Protein AF-A0A1G8XQZ5-F1 (afdb_monomer_lite)

pLDDT: mean 79.39, std 18.77, range [39.16, 97.5]

Radius of gyration: 15.89 Å; chains: 1; bounding box: 30×42×37 Å

Organism: NCBI:txid1075417

Foldseek 3Di:
DCVVVVQDFADQPVCCVDPVVVVPPPVPDDDPDDPGPLPDDVVNRVLLSCLCCLVPNADVVDGPDPSSVLSPVLNVCCVPQVPGSSQDDSPDDQCPRVVHD

Structure (mmCIF, N/CA/C/O backbone):
data_AF-A0A1G8XQZ5-F1
#
_entry.id   AF-A0A1G8XQZ5-F1
#
loop_
_atom_site.group_PDB
_atom_site.id
_atom_site.type_symbol
_atom_site.label_atom_id
_atom_site.label_alt_id
_atom_site.label_comp_id
_atom_site.label_asym_id
_atom_site.label_entity_id
_atom_site.label_seq_id
_atom_site.pdbx_PDB_ins_code
_atom_site.Cartn_x
_atom_site.Cartn_y
_atom_site.Cartn_z
_atom_site.occupancy
_atom_site.B_iso_or_equiv
_atom_site.auth_seq_id
_atom_site.auth_comp_id
_atom_site.auth_asym_id
_atom_site.auth_atom_id
_atom_site.pdbx_PDB_model_num
ATOM 1 N N . MET A 1 1 ? -11.313 9.808 -17.913 1.00 51.44 1 MET A N 1
ATOM 2 C CA . MET A 1 1 ? -10.185 9.066 -18.526 1.00 51.44 1 MET A CA 1
ATOM 3 C C . MET A 1 1 ? -9.719 7.891 -17.666 1.00 51.44 1 MET A C 1
ATOM 5 O O . MET A 1 1 ? -9.745 6.778 -18.165 1.00 51.44 1 MET A O 1
ATOM 9 N N . ALA A 1 2 ? -9.393 8.083 -16.382 1.00 56.69 2 ALA A N 1
ATOM 10 C CA . ALA A 1 2 ? -8.800 7.037 -15.533 1.00 56.69 2 ALA A CA 1
ATOM 11 C C . ALA A 1 2 ? -9.643 5.750 -15.347 1.00 56.69 2 ALA A C 1
ATOM 13 O O . ALA A 1 2 ? -9.122 4.646 -15.485 1.00 56.69 2 ALA A O 1
ATOM 14 N N . ARG A 1 3 ? -10.970 5.870 -15.164 1.00 57.53 3 ARG A N 1
ATOM 15 C CA . ARG A 1 3 ? -11.891 4.709 -15.119 1.00 57.53 3 ARG A CA 1
ATOM 16 C C . ARG A 1 3 ? -11.851 3.840 -16.382 1.00 57.53 3 ARG A C 1
ATOM 18 O O . ARG A 1 3 ? -12.085 2.643 -16.306 1.00 57.53 3 ARG A O 1
ATOM 25 N N . ARG A 1 4 ? -11.527 4.434 -17.535 1.00 64.44 4 ARG A N 1
ATOM 26 C CA . ARG A 1 4 ? -11.466 3.742 -18.830 1.00 64.44 4 ARG A CA 1
ATOM 27 C C . ARG A 1 4 ? -10.218 2.851 -18.957 1.00 64.44 4 ARG A C 1
ATOM 29 O O . ARG A 1 4 ? -10.214 1.954 -19.783 1.00 64.44 4 ARG A O 1
ATOM 36 N N . MET A 1 5 ? -9.198 3.072 -18.121 1.00 74.31 5 MET A N 1
ATOM 37 C CA . MET A 1 5 ? -7.965 2.269 -18.064 1.00 74.31 5 MET A CA 1
ATOM 38 C C . MET A 1 5 ? -7.983 1.221 -16.931 1.00 74.31 5 MET A C 1
ATOM 40 O O . MET A 1 5 ? -7.000 0.513 -16.709 1.00 74.31 5 MET A O 1
ATOM 44 N N . GLY A 1 6 ? -9.085 1.130 -16.174 1.00 83.44 6 GLY A N 1
ATOM 45 C CA . GLY A 1 6 ? -9.214 0.214 -15.037 1.00 83.44 6 GLY A CA 1
ATOM 46 C C . GLY A 1 6 ? -8.277 0.538 -13.868 1.00 83.44 6 GLY A C 1
ATOM 47 O O . GLY A 1 6 ? -7.821 -0.381 -13.193 1.00 83.44 6 GLY A O 1
ATOM 48 N N . TRP A 1 7 ? -7.925 1.811 -13.674 1.00 86.88 7 TRP A N 1
ATOM 49 C CA . TRP A 1 7 ? -7.113 2.250 -12.536 1.00 86.88 7 TRP A CA 1
ATOM 50 C C . TRP A 1 7 ? -7.992 2.423 -11.293 1.00 86.88 7 TRP A C 1
ATOM 52 O O . TRP A 1 7 ? -9.067 3.027 -11.374 1.00 86.88 7 TRP A O 1
ATOM 62 N N . LYS A 1 8 ? -7.524 1.907 -10.155 1.00 90.50 8 LYS A N 1
ATOM 63 C CA . LYS A 1 8 ? -8.134 2.073 -8.832 1.00 90.50 8 LYS A CA 1
ATOM 64 C C . LYS A 1 8 ? -7.624 3.372 -8.190 1.00 90.50 8 LYS A C 1
ATOM 66 O O . LYS A 1 8 ? -6.456 3.722 -8.342 1.00 90.50 8 LYS A O 1
ATOM 71 N N . PHE A 1 9 ? -8.496 4.087 -7.487 1.00 87.44 9 PHE A N 1
ATOM 72 C CA . PHE A 1 9 ? -8.162 5.309 -6.746 1.00 87.44 9 PHE A CA 1
ATOM 73 C C . PHE A 1 9 ? -8.659 5.168 -5.310 1.00 87.44 9 PHE A C 1
ATOM 75 O O . PHE A 1 9 ? -9.708 4.543 -5.122 1.00 87.44 9 PHE A O 1
ATOM 82 N N . PRO A 1 10 ? -7.944 5.739 -4.324 1.00 84.31 10 PRO A N 1
ATOM 83 C CA . PRO A 1 10 ? -8.436 5.753 -2.956 1.00 84.31 10 PRO A CA 1
ATOM 84 C C . PRO A 1 10 ? -9.751 6.548 -2.883 1.00 84.31 10 PRO A C 1
ATOM 86 O O . PRO A 1 10 ? -9.952 7.487 -3.669 1.00 84.31 10 PRO A O 1
ATOM 89 N N . PRO A 1 11 ? -10.680 6.158 -1.997 1.00 74.69 11 PRO A N 1
ATOM 90 C CA . PRO A 1 11 ? -11.925 6.883 -1.813 1.00 74.69 11 PRO A CA 1
ATOM 91 C C . PRO A 1 11 ? -11.636 8.262 -1.215 1.00 74.69 11 PRO A C 1
ATOM 93 O O . PRO A 1 11 ? -11.238 8.370 -0.069 1.00 74.69 11 PRO A O 1
ATOM 96 N N . LEU A 1 12 ? -11.882 9.335 -1.968 1.00 69.50 12 LEU A N 1
ATOM 97 C CA . LEU A 1 12 ? -11.729 10.684 -1.419 1.00 69.50 12 LEU A CA 1
ATOM 98 C C . LEU A 1 12 ? -12.791 10.927 -0.330 1.00 69.50 12 LEU A C 1
ATOM 100 O O . LEU A 1 12 ? -13.989 10.784 -0.626 1.00 69.50 12 LEU A O 1
ATOM 104 N N . PRO A 1 13 ? -12.406 11.328 0.896 1.00 65.06 13 PRO A N 1
ATOM 105 C CA . PRO A 1 13 ? -13.367 11.638 1.942 1.00 65.06 13 PRO A CA 1
ATOM 106 C C . PRO A 1 13 ? -14.324 12.733 1.468 1.00 65.06 13 PRO A C 1
ATOM 108 O O . PRO A 1 13 ? -13.917 13.824 1.075 1.00 65.06 13 PRO A O 1
ATOM 111 N N . LYS A 1 14 ? -15.638 12.483 1.520 1.00 60.09 14 LYS A N 1
ATOM 112 C CA . LYS A 1 14 ? -16.639 13.492 1.111 1.00 60.09 14 LYS A CA 1
ATOM 113 C C . LYS A 1 14 ? -16.536 14.779 1.935 1.00 60.09 14 LYS A C 1
ATOM 115 O O . LYS A 1 14 ? -16.875 15.850 1.440 1.00 60.09 14 LYS A O 1
ATOM 120 N N . ALA A 1 15 ? -16.060 14.663 3.176 1.00 60.94 15 ALA A N 1
ATOM 121 C CA . ALA A 1 15 ? -15.779 15.792 4.054 1.00 60.94 15 ALA A CA 1
ATOM 122 C C . ALA A 1 15 ? -14.698 16.724 3.473 1.00 60.94 15 ALA A C 1
ATOM 124 O O . ALA A 1 15 ? -14.861 17.944 3.547 1.00 60.94 15 ALA A O 1
ATOM 125 N N . ASP A 1 16 ? -13.672 16.175 2.815 1.00 57.97 16 ASP A N 1
ATOM 126 C CA . ASP A 1 16 ? -12.592 16.940 2.172 1.00 57.97 16 ASP A CA 1
ATOM 127 C C . ASP A 1 16 ? -13.060 17.687 0.921 1.00 57.97 16 ASP A C 1
ATOM 129 O O . ASP A 1 16 ? -12.470 18.692 0.528 1.00 57.97 16 ASP A O 1
ATOM 133 N N . LEU A 1 17 ? -14.147 17.216 0.307 1.00 61.00 17 LEU A N 1
ATOM 134 C CA . LEU A 1 17 ? -14.750 17.804 -0.889 1.00 61.00 17 LEU A CA 1
ATOM 135 C C . LEU A 1 17 ? -15.866 18.811 -0.566 1.00 61.00 17 LEU A C 1
ATOM 137 O O . LEU A 1 17 ? -16.496 19.337 -1.482 1.00 61.00 17 LEU A O 1
ATOM 141 N N . SER A 1 18 ? -16.147 19.066 0.715 1.00 61.78 18 SER A N 1
ATOM 142 C CA . SER A 1 18 ? -17.207 19.988 1.126 1.00 61.78 18 SER A CA 1
ATOM 143 C C . SER A 1 18 ? -16.733 21.447 1.148 1.00 61.78 18 SER A C 1
ATOM 145 O O . SER A 1 18 ? -15.650 21.759 1.648 1.00 61.78 18 SER A O 1
ATOM 147 N N . ASP A 1 19 ? -17.584 22.370 0.683 1.00 57.06 19 ASP A N 1
ATOM 148 C CA . ASP A 1 19 ? -17.313 23.820 0.695 1.00 57.06 19 ASP A CA 1
ATOM 149 C C . ASP A 1 19 ? -16.980 24.360 2.097 1.00 57.06 19 ASP A C 1
ATOM 151 O O . ASP A 1 19 ? -16.233 25.329 2.239 1.00 57.06 19 ASP A O 1
ATOM 155 N N . ALA A 1 20 ? -17.515 23.725 3.142 1.00 56.91 20 ALA A N 1
ATOM 156 C CA . ALA A 1 20 ? -17.236 24.064 4.53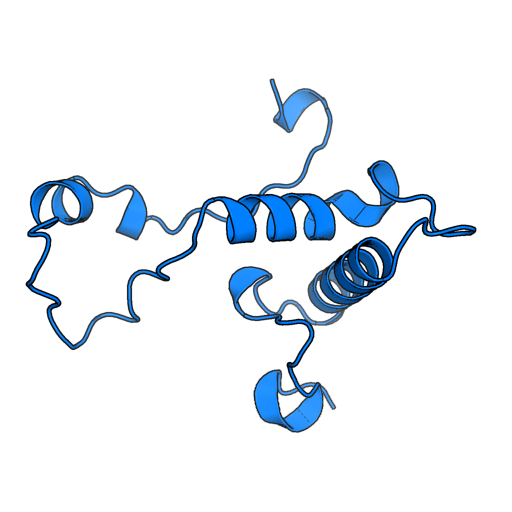4 1.00 56.91 20 ALA A CA 1
ATOM 157 C C . ALA A 1 20 ? -15.782 23.750 4.935 1.00 56.91 20 ALA A C 1
ATOM 159 O O . ALA A 1 20 ? -15.167 24.532 5.659 1.00 56.91 20 ALA A O 1
ATOM 160 N N . SER A 1 21 ? -15.212 22.652 4.428 1.00 54.38 21 SER A N 1
ATOM 161 C CA . SER A 1 21 ? -13.818 22.261 4.679 1.00 54.38 21 SER A CA 1
ATOM 162 C C . SER A 1 21 ? -12.826 23.160 3.926 1.00 54.38 21 SER A C 1
ATOM 164 O O . SER A 1 21 ? -11.767 23.510 4.444 1.00 54.38 21 SER A O 1
ATOM 166 N N . LEU A 1 22 ? -13.196 23.630 2.728 1.00 54.97 22 LEU A N 1
ATOM 167 C CA . LEU A 1 22 ? -12.375 24.546 1.926 1.00 54.97 22 LEU A CA 1
ATOM 168 C C . LEU A 1 22 ? -12.341 25.976 2.490 1.00 54.97 22 LEU A C 1
ATOM 170 O O . LEU A 1 22 ? -11.298 26.627 2.438 1.00 54.97 22 LEU A O 1
ATOM 174 N N . LYS A 1 23 ? -13.457 26.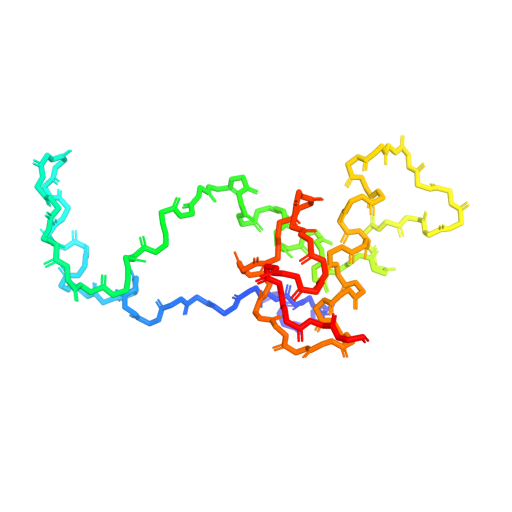457 3.054 1.00 55.38 23 LYS A N 1
ATOM 175 C CA . LYS A 1 23 ? -13.579 27.816 3.616 1.00 55.38 23 LYS A CA 1
ATOM 176 C C . LYS A 1 23 ? -12.985 27.961 5.022 1.00 55.38 23 LYS A C 1
ATOM 178 O O . LYS A 1 23 ? -12.525 29.044 5.361 1.00 55.38 23 LYS A O 1
ATOM 183 N N . ASN A 1 24 ? -12.931 26.881 5.806 1.00 52.81 24 ASN A N 1
ATOM 184 C CA . ASN A 1 24 ? -12.346 26.869 7.154 1.00 52.81 24 ASN A CA 1
ATOM 185 C C . ASN A 1 24 ? -10.841 26.559 7.186 1.00 52.81 24 ASN A C 1
ATOM 187 O O . ASN A 1 24 ? -10.295 26.288 8.255 1.00 52.81 24 ASN A O 1
ATOM 191 N N . ARG A 1 25 ? -10.138 26.643 6.047 1.00 52.97 25 ARG A N 1
ATOM 192 C CA . ARG A 1 25 ? -8.668 26.602 5.992 1.00 52.97 25 ARG A CA 1
ATOM 193 C C . ARG A 1 25 ? -8.066 27.892 6.556 1.00 52.97 25 ARG A C 1
ATOM 195 O O . ARG A 1 25 ? -7.399 28.644 5.854 1.00 52.97 25 ARG A O 1
ATOM 202 N N . SER A 1 26 ? -8.301 28.161 7.834 1.00 47.94 26 SER A N 1
ATOM 203 C CA . SER A 1 26 ? -7.446 29.075 8.573 1.00 47.94 26 SER A CA 1
ATOM 204 C C . SER A 1 26 ? -6.125 28.335 8.805 1.00 47.94 26 SER A C 1
ATOM 206 O O . SER A 1 26 ? -6.164 27.233 9.356 1.00 47.94 26 SER A O 1
ATOM 208 N N . PRO A 1 27 ? -4.959 28.867 8.399 1.00 53.84 27 PRO A N 1
ATOM 209 C CA . PRO A 1 27 ? -3.685 28.145 8.491 1.00 53.84 27 PRO A CA 1
ATOM 210 C C . PRO A 1 27 ? -3.265 27.765 9.926 1.00 53.84 27 PRO A C 1
ATOM 212 O O . PRO A 1 27 ? -2.271 27.067 10.097 1.00 53.84 27 PRO A O 1
ATOM 215 N N . PHE A 1 28 ? -4.012 28.196 10.953 1.00 47.38 28 PHE A N 1
ATOM 216 C CA . PHE A 1 28 ? -3.636 28.080 12.364 1.00 47.38 28 PHE A CA 1
ATOM 217 C C . PHE A 1 28 ? -4.789 27.719 13.323 1.00 47.38 28 PHE A C 1
ATOM 219 O O . PHE A 1 28 ? -4.672 27.969 14.524 1.00 47.38 28 PHE A O 1
ATOM 226 N N . HIS A 1 29 ? -5.917 27.168 12.853 1.00 42.56 29 HIS A N 1
ATOM 227 C CA . HIS A 1 29 ? -6.997 26.758 13.765 1.00 42.56 29 HIS A CA 1
ATOM 228 C C . HIS A 1 29 ? -7.614 25.407 13.400 1.00 42.56 29 HIS A C 1
ATOM 230 O O . HIS A 1 29 ? -8.362 25.289 12.431 1.00 42.56 29 HIS A O 1
ATOM 236 N N . HIS A 1 30 ? -7.325 24.400 14.227 1.00 46.97 30 HIS A N 1
ATOM 237 C CA . HIS A 1 30 ? -7.870 23.049 14.111 1.00 46.97 30 HIS A CA 1
ATOM 238 C C . HIS A 1 30 ? -8.977 22.844 15.146 1.00 46.97 30 HIS A C 1
ATOM 240 O O . HIS A 1 30 ? -8.680 22.787 16.342 1.00 46.97 30 HIS A O 1
ATOM 246 N N . PRO A 1 31 ? -10.249 22.702 14.736 1.00 40.69 31 PRO A N 1
ATOM 247 C CA . PRO A 1 31 ? -11.290 22.277 15.655 1.00 40.69 31 PRO A CA 1
ATOM 248 C C . PRO A 1 31 ? -11.062 20.807 16.030 1.00 40.69 31 PRO A C 1
ATOM 250 O O . PRO A 1 31 ? -11.094 19.911 15.186 1.00 40.69 31 PRO A O 1
ATOM 253 N N . GLN A 1 32 ? -10.817 20.568 17.317 1.00 41.69 32 GLN A N 1
ATOM 254 C CA . GLN A 1 32 ? -10.756 19.229 17.893 1.00 41.69 32 GLN A CA 1
ATOM 255 C C . GLN A 1 32 ? -12.154 18.595 17.874 1.00 41.69 32 GLN A C 1
ATOM 257 O O . GLN A 1 32 ? -13.081 19.153 18.457 1.00 41.69 32 GLN A O 1
ATOM 262 N N . GLY A 1 33 ? -12.307 17.432 17.228 1.00 39.53 33 GLY A N 1
ATOM 263 C CA . GLY A 1 33 ? -13.476 16.567 17.455 1.00 39.53 33 GLY A CA 1
ATOM 264 C C . GLY A 1 33 ? -14.198 15.980 16.239 1.00 39.53 33 GLY A C 1
ATOM 265 O O . GLY A 1 33 ? -15.109 15.182 16.431 1.00 39.53 33 GLY A O 1
ATOM 266 N N . SER A 1 34 ? -13.809 16.284 14.999 1.00 39.16 34 SER A N 1
ATOM 267 C CA . SER A 1 34 ? -14.158 15.399 13.871 1.00 39.16 34 SER A CA 1
ATOM 268 C C . SER A 1 34 ? -13.026 14.389 13.706 1.00 39.16 34 SER A C 1
ATOM 270 O O . SER A 1 34 ? -11.881 14.764 13.954 1.00 39.16 34 SER A O 1
ATOM 272 N N . LYS A 1 35 ? -13.313 13.122 13.347 1.00 44.62 35 LYS A N 1
ATOM 273 C CA . LYS A 1 35 ? -12.297 12.181 12.830 1.00 44.62 35 LYS A CA 1
ATOM 274 C C . LYS A 1 35 ? -11.422 12.991 11.885 1.00 44.62 35 LYS A C 1
ATOM 276 O O . LYS A 1 35 ? -11.940 13.442 10.865 1.00 44.62 35 LYS A O 1
ATOM 281 N N . ALA A 1 36 ? -10.210 13.311 12.341 1.00 44.19 36 ALA A N 1
ATOM 282 C CA . ALA A 1 36 ? -9.427 14.398 11.784 1.00 44.19 36 ALA A CA 1
ATOM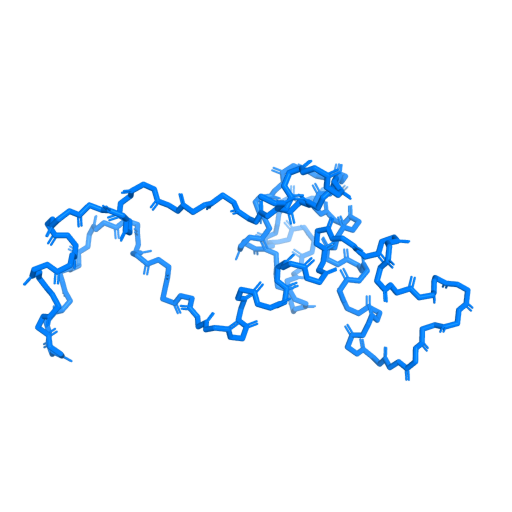 283 C C . ALA A 1 36 ? -9.415 14.222 10.274 1.00 44.19 36 ALA A C 1
ATOM 285 O O . ALA A 1 36 ? -9.110 13.118 9.827 1.00 44.19 36 ALA A O 1
ATOM 286 N N . LEU A 1 37 ? -9.807 15.269 9.534 1.00 50.44 37 LEU A N 1
ATOM 287 C CA . LEU A 1 37 ? -9.519 15.403 8.107 1.00 50.44 37 LEU A CA 1
ATOM 288 C C . LEU A 1 37 ? -8.139 14.790 7.919 1.00 50.44 37 LEU A C 1
ATOM 290 O O . LEU A 1 37 ? -7.180 15.324 8.491 1.00 50.44 37 LEU A O 1
ATOM 294 N N . LEU A 1 38 ? -8.061 13.599 7.321 1.00 54.12 38 LEU A N 1
ATOM 295 C CA . LEU A 1 38 ? -6.796 12.895 7.265 1.00 54.12 38 LEU A CA 1
ATOM 296 C C . LEU A 1 38 ? -5.899 13.837 6.477 1.00 54.12 38 LEU A C 1
ATOM 298 O O . LEU A 1 38 ? -6.192 14.161 5.328 1.00 54.12 38 LEU A O 1
ATOM 302 N N . GLN A 1 39 ? -4.891 14.405 7.144 1.00 66.31 39 GLN A N 1
ATOM 303 C CA . GLN A 1 39 ? -4.003 15.402 6.551 1.00 66.31 39 GLN A CA 1
ATOM 304 C C . GLN A 1 39 ? -3.042 14.678 5.613 1.00 66.31 39 GLN A C 1
ATOM 306 O O . GLN A 1 39 ? -1.834 14.643 5.830 1.00 66.31 39 GLN A O 1
ATOM 311 N N . HIS A 1 40 ? -3.604 14.024 4.605 1.00 74.19 40 HIS A N 1
ATOM 312 C CA . HIS A 1 40 ? -2.877 13.316 3.589 1.00 74.19 40 HIS A CA 1
ATOM 313 C C . HIS A 1 40 ? -2.190 14.328 2.691 1.00 74.19 40 HIS A C 1
ATOM 315 O O . HIS A 1 40 ? -2.752 15.329 2.240 1.00 74.19 40 HIS A O 1
ATOM 321 N N . THR A 1 41 ? -0.927 14.049 2.448 1.00 83.56 41 THR A N 1
ATOM 322 C CA . THR A 1 41 ? -0.089 14.777 1.520 1.00 83.56 41 THR A CA 1
ATOM 323 C C . THR A 1 41 ? -0.293 14.240 0.104 1.00 83.56 41 THR A C 1
ATOM 325 O O . THR A 1 41 ? -0.837 13.156 -0.119 1.00 83.56 41 THR A O 1
ATOM 328 N N . LEU A 1 42 ? 0.213 14.972 -0.889 1.00 84.69 42 LEU A N 1
ATOM 329 C CA . LEU A 1 42 ? 0.308 14.443 -2.251 1.00 84.69 42 LEU A CA 1
ATOM 330 C C . LEU A 1 42 ? 1.140 13.149 -2.302 1.00 84.69 42 LEU A C 1
ATOM 332 O O . LEU A 1 42 ? 0.856 12.274 -3.116 1.00 84.69 42 LEU A O 1
ATOM 336 N N . ALA A 1 43 ? 2.142 13.016 -1.427 1.00 89.00 43 ALA A N 1
ATOM 337 C CA . ALA A 1 43 ? 2.941 11.800 -1.332 1.00 89.00 43 ALA A CA 1
ATOM 338 C C . ALA A 1 43 ? 2.079 10.606 -0.898 1.00 89.00 43 ALA A C 1
ATOM 340 O O . ALA A 1 43 ? 2.139 9.562 -1.541 1.00 89.00 43 ALA A O 1
ATOM 341 N N . ASP A 1 44 ? 1.203 10.785 0.094 1.00 89.44 44 ASP A N 1
ATOM 342 C CA . ASP A 1 44 ? 0.266 9.741 0.526 1.00 89.44 44 ASP A CA 1
ATOM 343 C C . ASP A 1 44 ? -0.652 9.308 -0.620 1.00 89.44 44 ASP A C 1
ATOM 345 O O . ASP A 1 44 ? -0.789 8.117 -0.892 1.00 89.44 44 ASP A O 1
ATOM 349 N N . LEU A 1 45 ? -1.192 10.264 -1.385 1.00 89.62 45 LEU A N 1
ATOM 350 C CA . LEU A 1 45 ? -2.007 9.953 -2.561 1.00 89.62 45 LEU A CA 1
ATOM 351 C C . LEU A 1 45 ? -1.233 9.122 -3.600 1.00 89.62 45 LEU A C 1
ATOM 353 O O . LEU A 1 45 ? -1.766 8.144 -4.128 1.00 89.62 45 LEU A O 1
ATOM 357 N N . ILE A 1 46 ? 0.024 9.477 -3.883 1.00 92.50 46 ILE A N 1
ATOM 358 C CA . ILE A 1 46 ? 0.896 8.703 -4.783 1.00 92.50 46 ILE A CA 1
ATOM 359 C C . ILE A 1 46 ? 1.103 7.288 -4.231 1.00 92.50 46 ILE A C 1
ATOM 361 O O . ILE A 1 46 ? 1.019 6.311 -4.978 1.00 92.50 46 ILE A O 1
ATOM 365 N N . HIS A 1 47 ? 1.338 7.163 -2.927 1.00 94.50 47 HIS A N 1
ATOM 366 C CA . HIS A 1 47 ? 1.534 5.884 -2.256 1.00 94.50 47 HIS A CA 1
ATOM 367 C C . HIS A 1 47 ? 0.288 4.996 -2.321 1.00 94.50 47 HIS A C 1
ATOM 369 O O . HIS A 1 47 ? 0.421 3.799 -2.586 1.00 94.50 47 HIS A O 1
ATOM 375 N N . PHE A 1 48 ? -0.906 5.564 -2.139 1.00 94.25 48 PHE A N 1
ATOM 376 C CA . PHE A 1 48 ? -2.175 4.845 -2.244 1.00 94.25 48 PHE A CA 1
ATOM 377 C C . PHE A 1 48 ? -2.465 4.418 -3.677 1.00 94.25 48 PHE A C 1
ATOM 379 O O . PHE A 1 48 ? -2.819 3.267 -3.905 1.00 94.25 48 PHE A O 1
ATOM 386 N N . ILE A 1 49 ? -2.265 5.295 -4.665 1.00 94.12 49 ILE A N 1
ATOM 387 C CA . ILE A 1 49 ? -2.439 4.932 -6.080 1.00 94.12 49 ILE A CA 1
ATOM 388 C C . ILE A 1 49 ? -1.464 3.815 -6.466 1.00 94.12 49 ILE A C 1
ATOM 390 O O . ILE A 1 49 ? -1.872 2.854 -7.119 1.00 94.12 49 ILE A O 1
ATOM 394 N N . GLY A 1 50 ? -0.204 3.913 -6.035 1.00 95.38 50 GLY A N 1
ATOM 395 C CA . GLY A 1 50 ? 0.802 2.876 -6.252 1.00 95.38 50 GLY A CA 1
ATOM 396 C C . GLY A 1 50 ? 0.387 1.535 -5.650 1.00 95.38 50 GLY A C 1
ATOM 397 O O . GLY A 1 50 ? 0.417 0.521 -6.341 1.00 95.38 50 GLY A O 1
ATOM 398 N N . ALA A 1 51 ? -0.064 1.539 -4.394 1.00 96.62 51 ALA A N 1
ATOM 399 C CA . ALA A 1 51 ? -0.507 0.333 -3.703 1.00 96.62 51 ALA A CA 1
ATOM 400 C C . ALA A 1 51 ? -1.789 -0.260 -4.303 1.00 96.62 51 ALA A C 1
ATOM 402 O O . ALA A 1 51 ? -1.857 -1.458 -4.508 1.00 96.62 51 ALA A O 1
ATOM 403 N N . LEU A 1 52 ? -2.791 0.545 -4.659 1.00 96.06 52 LEU A N 1
ATOM 404 C CA . LEU A 1 52 ? -4.050 0.047 -5.233 1.00 96.06 52 LEU A CA 1
ATOM 405 C C . LEU A 1 52 ? -3.894 -0.529 -6.648 1.00 96.06 52 LEU A C 1
ATOM 407 O O . LEU A 1 52 ? -4.768 -1.254 -7.120 1.00 96.06 52 LEU A O 1
ATOM 411 N N . ASN A 1 53 ? -2.812 -0.187 -7.347 1.00 96.06 53 ASN A N 1
ATOM 412 C CA . ASN A 1 53 ? -2.555 -0.615 -8.723 1.00 96.06 53 ASN A CA 1
ATOM 413 C C . ASN A 1 53 ? -1.243 -1.401 -8.848 1.00 96.06 53 ASN A C 1
ATOM 415 O O . ASN A 1 53 ? -0.671 -1.453 -9.939 1.00 96.06 53 ASN A O 1
ATOM 419 N N . TYR A 1 54 ? -0.765 -2.003 -7.753 1.00 95.94 54 TYR A N 1
ATOM 420 C CA . TYR A 1 54 ? 0.552 -2.639 -7.689 1.00 95.94 54 TYR A CA 1
ATOM 421 C C . TYR A 1 54 ? 0.759 -3.692 -8.787 1.00 95.94 54 TYR A C 1
ATOM 423 O O . TYR A 1 54 ? 1.800 -3.685 -9.431 1.00 95.94 54 TYR A O 1
ATOM 431 N N . GLU A 1 55 ? -0.255 -4.506 -9.096 1.00 94.81 55 GLU A N 1
ATOM 432 C CA . GLU A 1 55 ? -0.191 -5.533 -10.151 1.00 94.81 55 GLU A CA 1
ATOM 433 C C . GLU A 1 55 ? 0.091 -4.970 -11.555 1.00 94.81 55 GLU A C 1
ATOM 435 O O . GLU A 1 55 ? 0.590 -5.681 -12.424 1.00 94.81 55 GLU A O 1
ATOM 440 N N . LYS A 1 56 ? -0.248 -3.697 -11.800 1.00 94.31 56 LYS A N 1
ATOM 441 C CA . LYS A 1 56 ? -0.059 -3.026 -13.097 1.00 94.31 56 LYS A CA 1
ATOM 442 C C . LYS A 1 56 ? 1.189 -2.154 -13.143 1.00 94.31 56 LYS A C 1
ATOM 444 O O . LYS A 1 56 ? 1.702 -1.896 -14.227 1.00 94.31 56 LYS A O 1
ATOM 449 N N . LEU A 1 57 ? 1.612 -1.632 -11.993 1.00 94.44 57 LEU A N 1
ATOM 450 C CA . LEU A 1 57 ? 2.685 -0.642 -11.893 1.00 94.44 57 LEU A CA 1
ATOM 451 C C . LEU A 1 57 ? 4.023 -1.248 -11.476 1.00 94.44 57 LEU A C 1
ATOM 453 O O . LEU A 1 57 ? 5.057 -0.645 -11.747 1.00 94.44 57 LEU A O 1
ATOM 457 N N . ILE A 1 58 ? 4.007 -2.405 -10.815 1.00 95.19 58 ILE A N 1
ATOM 458 C CA . ILE A 1 58 ? 5.185 -3.010 -10.199 1.00 95.19 58 ILE A CA 1
ATOM 459 C C . ILE A 1 58 ? 5.399 -4.405 -10.781 1.00 95.19 58 ILE A C 1
ATOM 461 O O . ILE A 1 58 ? 4.490 -5.234 -10.826 1.00 95.19 58 ILE A O 1
ATOM 465 N N . SER A 1 59 ? 6.634 -4.683 -11.198 1.00 94.25 59 SER A N 1
ATOM 466 C CA . SER A 1 59 ? 7.043 -6.021 -11.623 1.00 94.25 59 SER A CA 1
ATOM 467 C C . SER A 1 59 ? 7.164 -6.938 -10.404 1.00 94.25 59 SER A C 1
ATOM 469 O O . SER A 1 59 ? 8.184 -6.938 -9.720 1.00 94.25 59 SER A O 1
ATOM 471 N N . LEU A 1 60 ? 6.128 -7.732 -10.120 1.00 91.31 60 LEU A N 1
ATOM 472 C CA . LEU A 1 60 ? 6.104 -8.633 -8.958 1.00 91.31 60 LEU A CA 1
ATOM 473 C C . LEU A 1 60 ? 7.285 -9.620 -8.885 1.00 91.31 60 LEU A C 1
ATOM 475 O O . LEU A 1 60 ? 7.790 -9.828 -7.783 1.00 91.31 60 LEU A O 1
ATOM 479 N N . PRO A 1 61 ? 7.764 -10.216 -9.997 1.00 93.31 61 PRO A N 1
ATOM 480 C CA . PRO A 1 61 ? 8.909 -11.122 -9.930 1.00 93.31 61 PRO A CA 1
ATOM 481 C C . PRO A 1 61 ? 10.230 -10.406 -9.612 1.00 93.31 61 PRO A C 1
ATOM 483 O O . PRO A 1 61 ? 11.158 -11.037 -9.116 1.00 93.31 61 PRO A O 1
ATOM 486 N N . HIS A 1 62 ? 10.326 -9.105 -9.909 1.00 93.75 62 HIS A N 1
ATOM 487 C CA . HIS A 1 62 ? 11.557 -8.323 -9.781 1.00 93.75 62 HIS A CA 1
ATOM 488 C C . HIS A 1 62 ? 11.245 -6.871 -9.369 1.00 93.75 62 HIS A C 1
ATOM 490 O O . HIS A 1 62 ? 11.361 -5.968 -10.203 1.00 93.75 62 HIS A O 1
ATOM 496 N N . PRO A 1 63 ? 10.838 -6.622 -8.109 1.00 93.81 63 PRO A N 1
ATOM 497 C CA . PRO A 1 63 ? 10.639 -5.263 -7.623 1.00 93.81 63 PRO A CA 1
ATOM 498 C C . PRO A 1 63 ? 11.978 -4.516 -7.610 1.00 93.81 63 PRO A C 1
ATOM 500 O O . PRO A 1 63 ? 12.990 -5.025 -7.126 1.00 93.81 63 PRO A O 1
ATOM 503 N N . ALA A 1 64 ? 11.991 -3.293 -8.131 1.00 95.31 64 ALA A N 1
ATOM 504 C CA . ALA A 1 64 ? 13.197 -2.494 -8.319 1.00 95.31 64 ALA A CA 1
ATOM 505 C C . ALA A 1 64 ? 13.700 -1.846 -7.020 1.00 95.31 64 ALA A C 1
ATOM 507 O O . ALA A 1 64 ? 14.838 -1.380 -6.952 1.00 95.31 64 ALA A O 1
ATOM 508 N N . SER A 1 65 ? 12.858 -1.768 -5.985 1.00 96.94 65 SER A N 1
ATOM 509 C CA . SER A 1 65 ? 13.209 -1.102 -4.732 1.00 96.94 65 SER A CA 1
ATOM 510 C C . SER A 1 65 ? 12.391 -1.588 -3.537 1.00 96.94 65 SER A C 1
ATOM 512 O O . SER A 1 65 ? 11.299 -2.140 -3.679 1.00 96.94 65 SER A O 1
ATOM 514 N N . ARG A 1 66 ? 12.884 -1.281 -2.330 1.00 96.56 66 ARG A N 1
ATOM 515 C CA . ARG A 1 66 ? 12.128 -1.456 -1.080 1.00 96.56 66 ARG A CA 1
ATOM 516 C C . ARG A 1 66 ? 10.769 -0.752 -1.126 1.00 96.56 66 ARG A C 1
ATOM 518 O O . ARG A 1 66 ? 9.788 -1.300 -0.638 1.00 96.56 66 ARG A O 1
ATOM 525 N N . TYR A 1 67 ? 10.712 0.438 -1.720 1.00 95.44 67 TYR A N 1
ATOM 526 C CA . TYR A 1 67 ? 9.471 1.197 -1.851 1.00 95.44 67 TYR A CA 1
ATOM 527 C C . TYR A 1 67 ? 8.395 0.404 -2.605 1.00 95.44 67 TYR A C 1
ATOM 529 O O . TYR A 1 67 ? 7.247 0.350 -2.166 1.00 95.44 67 TYR A O 1
ATOM 537 N N . GLU A 1 68 ? 8.765 -0.247 -3.709 1.00 96.62 68 GLU A N 1
ATOM 538 C CA . GLU A 1 68 ? 7.837 -1.066 -4.491 1.00 96.62 68 GLU A CA 1
ATOM 539 C C . GLU A 1 68 ? 7.351 -2.280 -3.705 1.00 96.62 68 GLU A C 1
ATOM 541 O O . GLU A 1 68 ? 6.151 -2.542 -3.677 1.00 96.62 68 GLU A O 1
ATOM 546 N N . VAL A 1 69 ? 8.253 -2.963 -2.994 1.00 97.19 69 VAL A N 1
ATOM 547 C CA . VAL A 1 69 ? 7.875 -4.062 -2.094 1.00 97.19 69 VAL A CA 1
ATOM 548 C C . VAL A 1 69 ? 6.848 -3.582 -1.069 1.00 97.19 69 VAL A C 1
ATOM 550 O O . VAL A 1 69 ? 5.808 -4.211 -0.901 1.00 97.19 69 VAL A O 1
ATOM 553 N N . GLU A 1 70 ? 7.074 -2.431 -0.432 1.00 97.38 70 GLU A N 1
ATOM 554 C CA . GLU A 1 70 ? 6.120 -1.866 0.526 1.00 97.38 70 GLU A CA 1
ATOM 555 C C . GLU A 1 70 ? 4.759 -1.561 -0.118 1.00 97.38 70 GLU A C 1
ATOM 557 O O . GLU A 1 70 ? 3.729 -1.865 0.480 1.00 97.38 70 GLU A O 1
ATOM 562 N N . ARG A 1 71 ? 4.718 -1.008 -1.339 1.00 97.12 71 ARG A N 1
ATOM 563 C CA . ARG A 1 71 ? 3.446 -0.752 -2.041 1.00 97.12 71 ARG A CA 1
ATOM 564 C C . ARG A 1 71 ? 2.696 -2.043 -2.359 1.00 97.12 71 ARG A C 1
ATOM 566 O O . ARG A 1 71 ? 1.479 -2.072 -2.196 1.00 97.12 71 ARG A O 1
ATOM 573 N N . VAL A 1 72 ? 3.408 -3.094 -2.765 1.00 97.50 72 VAL A N 1
ATOM 574 C CA . VAL A 1 72 ? 2.825 -4.421 -3.011 1.00 97.50 72 VAL A CA 1
ATOM 575 C C . VAL A 1 72 ? 2.225 -4.984 -1.725 1.00 97.50 72 VAL A C 1
ATOM 577 O O . VAL A 1 72 ? 1.065 -5.382 -1.725 1.00 97.50 72 VAL A O 1
ATOM 580 N N . ILE A 1 73 ? 2.965 -4.970 -0.611 1.00 96.94 73 ILE A N 1
ATOM 581 C CA . ILE A 1 73 ? 2.469 -5.500 0.669 1.00 96.94 73 ILE A CA 1
ATOM 582 C C . ILE A 1 73 ? 1.254 -4.711 1.170 1.00 96.94 73 ILE A C 1
ATOM 584 O O . ILE A 1 73 ? 0.274 -5.316 1.604 1.00 96.94 73 ILE A O 1
ATOM 588 N N . VAL A 1 74 ? 1.274 -3.379 1.067 1.00 96.88 74 VAL A N 1
ATOM 589 C CA . VAL A 1 74 ? 0.119 -2.533 1.410 1.00 96.88 74 VAL A CA 1
ATOM 590 C C . VAL A 1 74 ? -1.086 -2.876 0.523 1.00 96.88 74 VAL A C 1
ATOM 592 O O . VAL A 1 74 ? -2.190 -3.039 1.038 1.00 96.88 74 VAL A O 1
ATOM 595 N N . GLY A 1 75 ? -0.878 -3.044 -0.787 1.00 96.25 75 GLY A N 1
ATOM 596 C CA . GLY A 1 75 ? -1.925 -3.422 -1.740 1.00 96.25 75 GLY A CA 1
ATOM 597 C C . GLY A 1 75 ? -2.541 -4.791 -1.444 1.00 96.25 75 GLY A C 1
ATOM 598 O O . GLY A 1 75 ? -3.761 -4.907 -1.360 1.00 96.25 75 GLY A O 1
ATOM 599 N N . ILE A 1 76 ? -1.710 -5.808 -1.197 1.00 96.00 76 ILE A N 1
ATOM 600 C CA . ILE A 1 76 ? -2.164 -7.148 -0.797 1.00 96.00 76 ILE A CA 1
ATOM 601 C C . ILE A 1 76 ? -2.946 -7.076 0.515 1.00 96.00 76 ILE A C 1
ATOM 603 O O . ILE A 1 76 ? -4.011 -7.674 0.624 1.00 96.00 76 ILE A O 1
ATOM 607 N N . THR A 1 77 ? -2.440 -6.341 1.508 1.00 96.00 77 THR A N 1
ATOM 608 C CA . THR A 1 77 ? -3.108 -6.202 2.810 1.00 96.00 77 THR A CA 1
ATOM 609 C C . THR A 1 77 ? -4.508 -5.626 2.625 1.00 96.00 77 THR A C 1
ATOM 611 O O . THR A 1 77 ? -5.472 -6.248 3.055 1.00 96.00 77 THR A O 1
ATOM 614 N N . TYR A 1 78 ? -4.632 -4.518 1.889 1.00 95.06 78 TYR A N 1
ATOM 615 C CA . TYR A 1 78 ? -5.917 -3.908 1.539 1.00 95.06 78 TYR A CA 1
ATOM 616 C C . TYR A 1 78 ? -6.889 -4.910 0.895 1.00 95.06 78 TYR A C 1
ATOM 618 O O . TYR A 1 78 ? -8.038 -5.031 1.318 1.00 95.06 78 TYR A O 1
ATOM 626 N N . GLU A 1 79 ? -6.425 -5.676 -0.096 1.00 94.38 79 GLU A N 1
ATOM 627 C CA . GLU A 1 79 ? -7.261 -6.644 -0.819 1.00 94.38 79 GLU A CA 1
ATOM 628 C C . GLU A 1 79 ? -7.704 -7.830 0.043 1.00 94.38 79 GLU A C 1
ATOM 630 O O . GLU A 1 79 ? -8.753 -8.421 -0.218 1.00 94.38 79 GLU A O 1
ATOM 635 N N . ARG A 1 80 ? -6.913 -8.201 1.053 1.00 93.94 80 ARG A N 1
ATOM 636 C CA . ARG A 1 80 ? -7.173 -9.376 1.892 1.00 93.94 80 ARG A CA 1
ATOM 637 C C . ARG A 1 80 ? -7.972 -9.068 3.147 1.00 93.94 80 ARG A C 1
ATOM 639 O O . ARG A 1 80 ? -8.638 -9.970 3.645 1.00 93.94 80 ARG A O 1
ATOM 646 N N . THR A 1 81 ? -7.901 -7.844 3.657 1.00 91.62 81 THR A N 1
ATOM 647 C CA . THR A 1 81 ? -8.425 -7.517 4.991 1.00 91.62 81 THR A CA 1
ATOM 648 C C . THR A 1 81 ? -9.637 -6.599 4.933 1.00 91.62 81 THR A C 1
ATOM 650 O O . THR A 1 81 ? -10.431 -6.585 5.867 1.00 91.62 81 THR A O 1
ATOM 653 N N . GLY A 1 82 ? -9.798 -5.833 3.847 1.00 85.38 82 GLY A N 1
ATOM 654 C CA . GLY A 1 82 ? -10.846 -4.819 3.738 1.00 85.38 82 GLY A CA 1
ATOM 655 C C . GLY A 1 82 ? -10.623 -3.591 4.627 1.00 85.38 82 GLY A C 1
ATOM 656 O O . GLY A 1 82 ? -11.498 -2.731 4.672 1.00 85.38 82 GLY A O 1
ATOM 657 N N . VAL A 1 83 ? -9.475 -3.494 5.309 1.00 89.62 83 VAL A N 1
ATOM 658 C CA . VAL A 1 83 ? -9.042 -2.272 6.004 1.00 89.62 83 VAL A CA 1
ATOM 659 C C . VAL A 1 83 ? -8.811 -1.180 4.966 1.00 89.62 83 VAL A C 1
ATOM 661 O O . VAL A 1 83 ? -8.229 -1.446 3.913 1.00 89.62 83 VAL A O 1
ATOM 664 N N . ASP A 1 84 ? -9.245 0.045 5.253 1.00 89.06 84 ASP A N 1
ATOM 665 C CA . ASP A 1 84 ? -9.086 1.160 4.325 1.00 89.06 84 ASP A CA 1
ATOM 666 C C . ASP A 1 84 ? -7.603 1.420 4.019 1.00 89.06 84 ASP A C 1
ATOM 668 O O . ASP A 1 84 ? -6.745 1.423 4.902 1.00 89.06 84 ASP A O 1
ATOM 672 N N . ILE A 1 85 ? -7.289 1.669 2.742 1.00 91.12 85 ILE A N 1
ATOM 673 C CA . ILE A 1 85 ? -5.903 1.841 2.266 1.00 91.12 85 ILE A CA 1
ATOM 674 C C . ILE A 1 85 ? -5.159 2.968 3.004 1.00 91.12 85 ILE A C 1
ATOM 676 O O . ILE A 1 85 ? -3.941 2.915 3.158 1.00 91.12 85 ILE A O 1
ATOM 680 N N . GLU A 1 86 ? -5.903 3.968 3.475 1.00 88.69 86 GLU A N 1
ATOM 681 C CA . GLU A 1 86 ? -5.416 5.141 4.204 1.00 88.69 86 GLU A CA 1
ATOM 682 C C . GLU A 1 86 ? -4.968 4.807 5.637 1.00 88.69 86 GLU A C 1
ATOM 684 O O . GLU A 1 86 ? -4.131 5.509 6.212 1.00 88.69 86 GLU A O 1
ATOM 689 N N . GLU A 1 87 ? -5.474 3.707 6.201 1.00 87.44 87 GLU A N 1
ATOM 690 C CA . GLU A 1 87 ? -5.143 3.223 7.544 1.00 87.44 87 GLU A CA 1
ATOM 691 C C . GLU A 1 87 ? -3.924 2.279 7.542 1.00 87.44 87 GLU A C 1
ATOM 693 O O . GLU A 1 87 ? -3.267 2.088 8.569 1.00 87.44 87 GLU A O 1
ATOM 698 N N . ILE A 1 88 ? -3.558 1.726 6.380 1.00 92.44 88 ILE A N 1
ATOM 699 C CA . ILE A 1 88 ? -2.463 0.759 6.245 1.00 92.44 88 ILE A CA 1
ATOM 700 C C . ILE A 1 88 ? -1.134 1.489 6.012 1.00 92.44 88 ILE A C 1
ATOM 702 O O . ILE A 1 88 ? -0.829 1.960 4.912 1.00 92.44 88 ILE A O 1
ATOM 706 N N . LYS A 1 89 ? -0.280 1.522 7.039 1.00 91.94 89 LYS A N 1
ATOM 707 C CA . LYS A 1 89 ? 1.087 2.055 6.946 1.00 91.94 89 LYS A CA 1
ATOM 708 C C . LYS A 1 89 ? 2.104 0.913 6.871 1.00 91.94 89 LYS A C 1
ATOM 710 O O . LYS A 1 89 ? 1.896 -0.122 7.496 1.00 91.94 89 LYS A O 1
ATOM 715 N N . PRO A 1 90 ? 3.259 1.095 6.201 1.00 92.31 90 PRO A N 1
ATOM 716 C CA . PRO A 1 90 ? 4.320 0.080 6.186 1.00 92.31 90 PRO A CA 1
ATOM 717 C C . PRO A 1 90 ? 4.844 -0.307 7.575 1.00 92.31 90 PRO A C 1
ATOM 719 O O . PRO A 1 90 ? 5.382 -1.392 7.753 1.00 92.31 90 PRO A O 1
ATOM 722 N N . SER A 1 91 ? 4.708 0.589 8.554 1.00 92.69 91 SER A N 1
ATOM 723 C CA . SER A 1 91 ? 5.093 0.352 9.945 1.00 92.69 91 SER A CA 1
ATOM 724 C C . SER A 1 91 ? 3.983 -0.268 10.799 1.00 92.69 91 SER A C 1
ATOM 726 O O . SER A 1 91 ? 4.220 -0.507 11.981 1.00 92.69 91 SER A O 1
ATOM 728 N N . SER A 1 92 ? 2.779 -0.468 10.253 1.00 91.69 92 SER A N 1
ATOM 729 C CA . SER A 1 92 ? 1.648 -1.025 10.995 1.00 91.69 92 SER A CA 1
ATOM 730 C C . SER A 1 92 ? 1.901 -2.488 11.356 1.00 91.69 92 SER A C 1
ATOM 732 O O . SER A 1 92 ? 2.369 -3.288 10.546 1.00 91.69 92 SER A O 1
ATOM 734 N N . ARG A 1 93 ? 1.538 -2.861 12.579 1.00 92.31 93 ARG A N 1
ATOM 735 C CA . ARG A 1 93 ? 1.500 -4.240 13.061 1.00 92.31 93 ARG A CA 1
ATOM 736 C C . ARG A 1 93 ? 0.166 -4.866 12.667 1.00 92.31 93 ARG A C 1
ATOM 738 O O . ARG A 1 93 ? -0.881 -4.336 13.028 1.00 92.31 93 ARG A O 1
ATOM 745 N N . PHE A 1 94 ? 0.208 -6.024 12.008 1.00 90.75 94 PHE A N 1
ATOM 746 C CA . PHE A 1 94 ? -0.995 -6.735 11.553 1.00 90.75 94 PHE A CA 1
ATOM 747 C C . PHE A 1 94 ? -2.028 -6.931 12.674 1.00 90.75 94 PHE A C 1
ATOM 749 O O . PHE A 1 94 ? -3.152 -6.462 12.551 1.00 90.75 94 PHE A O 1
ATOM 756 N N . THR A 1 95 ? -1.634 -7.512 13.806 1.00 90.12 95 THR A N 1
ATOM 757 C CA . THR A 1 95 ? -2.581 -7.800 14.896 1.00 90.12 95 THR A CA 1
ATOM 758 C C . THR A 1 95 ? -2.959 -6.571 15.716 1.00 90.12 95 THR A C 1
ATOM 760 O O . THR A 1 95 ? -4.132 -6.333 15.974 1.00 90.12 95 THR A O 1
ATOM 763 N N . TYR A 1 96 ? -1.976 -5.774 16.138 1.00 88.31 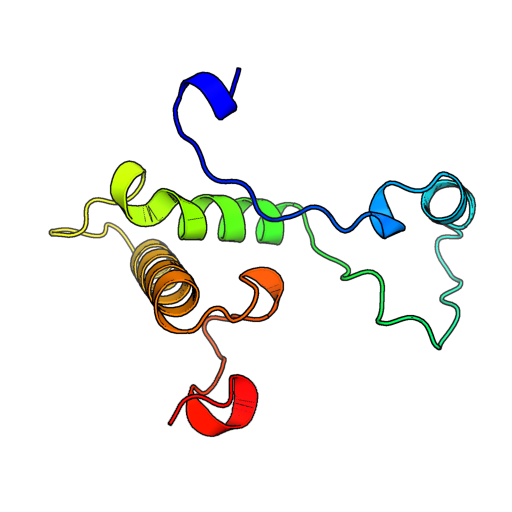96 TYR A N 1
ATOM 764 C CA . TYR A 1 96 ? -2.220 -4.713 17.123 1.00 88.31 96 TYR A CA 1
ATOM 765 C C . TYR A 1 96 ? -2.744 -3.413 16.519 1.00 88.31 96 TYR A C 1
ATOM 767 O O . TYR A 1 96 ? -3.525 -2.731 17.174 1.00 88.31 96 TYR A O 1
ATOM 775 N N . ASP A 1 97 ? -2.323 -3.078 15.297 1.00 87.81 97 ASP A N 1
ATOM 776 C CA . ASP A 1 97 ? -2.713 -1.819 14.661 1.00 87.81 97 ASP A CA 1
ATOM 777 C C . ASP A 1 97 ? -3.847 -2.030 13.656 1.00 87.81 97 ASP A C 1
ATOM 779 O O . ASP A 1 97 ? -4.728 -1.183 13.549 1.00 87.81 97 ASP A O 1
ATOM 783 N N . LEU A 1 98 ? -3.839 -3.156 12.930 1.00 88.94 98 LEU A N 1
ATOM 784 C CA . LEU A 1 98 ? -4.828 -3.443 11.883 1.00 88.94 98 LEU A CA 1
ATOM 785 C C . LEU A 1 98 ? -5.907 -4.450 12.314 1.00 88.94 98 LEU A C 1
ATOM 787 O O . LEU A 1 98 ? -6.859 -4.661 11.567 1.00 88.94 98 LEU A O 1
ATOM 791 N N . GLY A 1 99 ? -5.777 -5.073 13.491 1.00 87.81 99 GLY A N 1
ATOM 792 C CA . GLY A 1 99 ? -6.759 -6.036 14.002 1.00 87.81 99 GLY A CA 1
ATOM 793 C C . GLY A 1 99 ? -6.850 -7.337 13.195 1.00 87.81 99 GLY A C 1
ATOM 794 O O . GLY A 1 99 ? -7.914 -7.948 13.154 1.00 87.81 99 GLY A O 1
ATOM 795 N N . ILE A 1 100 ? -5.764 -7.734 12.526 1.00 87.38 100 ILE A N 1
ATOM 796 C CA . ILE A 1 100 ? -5.683 -8.941 11.691 1.00 87.38 100 ILE A CA 1
ATOM 797 C C . ILE A 1 100 ? -5.118 -10.100 12.525 1.00 87.38 100 ILE A C 1
ATOM 799 O O . ILE A 1 100 ? -4.019 -9.977 13.075 1.00 87.38 100 ILE A O 1
ATOM 803 N N . ASP A 1 101 ? -5.876 -11.195 12.605 1.00 82.06 101 ASP A 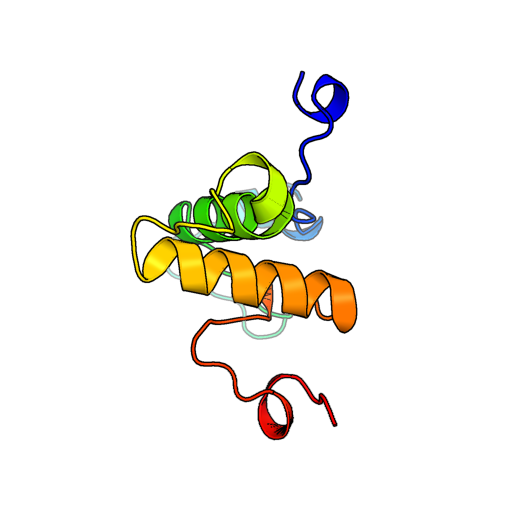N 1
ATOM 804 C CA . ASP A 1 101 ? -5.522 -12.442 13.309 1.00 82.06 101 ASP A CA 1
ATOM 805 C C . ASP A 1 101 ? -4.688 -13.388 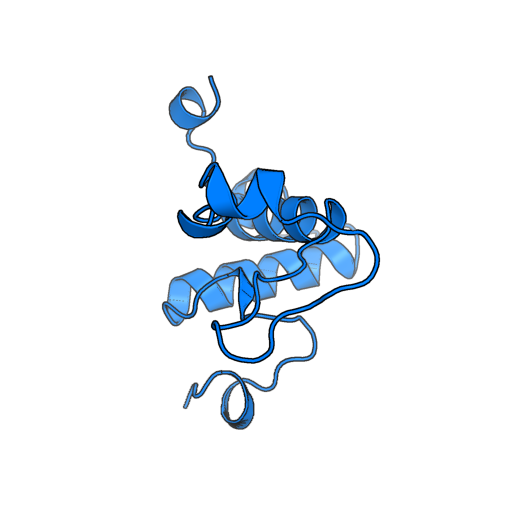12.427 1.00 82.06 101 ASP A C 1
ATOM 807 O O . ASP A 1 101 ? -5.055 -13.569 11.238 1.00 82.06 101 ASP A O 1
#

Secondary structure (DSSP, 8-state):
-GGGGT-------TTTTSHHHHHT--TT---BTBS------HHHHHHHHHHHTHHHHS-TTS-SSHHHHHHHHHHHHHHHH---TTT--TT--TTTTT---

Sequence (101 aa):
MARRMGWKFPPLPKADLSDASLKNRSPFHHPQGSKALLQHTLADLIHFIGALNYEKLISLPHPASRYEVERVIVGITYERTGVDIEEIKPSSRFTYDLGID